Protein AF-A0A643CHI6-F1 (afdb_monomer)

Radius of gyration: 24.43 Å; Cα contacts (8 Å, |Δi|>4): 76; chains: 1; bounding box: 39×76×48 Å

Secondary structure (DSSP, 8-state):
-------------------EEEPTTT--EEETTSPPHHHHHHHHHHHHHHHHHHHHHH-STT---SS-EEEEETT----GGGTTSEEEEESSPPPTTS---

Structure (mmCIF, N/CA/C/O backbone):
data_AF-A0A643CHI6-F1
#
_entry.id   AF-A0A643CHI6-F1
#
loop_
_atom_site.group_PDB
_atom_site.id
_atom_site.type_symbol
_atom_site.label_atom_id
_atom_site.label_alt_id
_atom_site.label_comp_id
_atom_site.label_asym_id
_atom_site.label_entity_id
_atom_site.label_seq_id
_atom_site.pdbx_PDB_ins_code
_atom_site.Cartn_x
_atom_site.Cartn_y
_atom_site.Cartn_z
_atom_site.occupancy
_atom_site.B_iso_or_equiv
_atom_site.auth_seq_id
_atom_site.auth_comp_id
_atom_site.auth_asym_id
_atom_site.auth_atom_id
_atom_site.pdbx_PDB_model_num
ATOM 1 N N . PRO A 1 1 ? 21.303 -60.576 -26.468 1.00 47.78 1 PRO A N 1
ATOM 2 C CA . PRO A 1 1 ? 21.430 -59.372 -27.321 1.00 47.78 1 PRO A CA 1
ATOM 3 C C . PRO A 1 1 ? 20.300 -58.375 -27.015 1.00 47.78 1 PRO A C 1
ATOM 5 O O . PRO A 1 1 ? 19.171 -58.573 -27.446 1.00 47.78 1 PRO A O 1
ATOM 8 N N . ALA A 1 2 ? 20.584 -57.359 -26.199 1.00 46.31 2 ALA A N 1
ATOM 9 C CA . ALA A 1 2 ? 19.638 -56.289 -25.893 1.00 46.31 2 ALA A CA 1
ATOM 10 C C . ALA A 1 2 ? 20.045 -55.050 -26.700 1.00 46.31 2 ALA A C 1
ATOM 12 O O . ALA A 1 2 ? 21.126 -54.503 -26.493 1.00 46.31 2 ALA A O 1
ATOM 13 N N . LEU A 1 3 ? 19.214 -54.661 -27.665 1.00 46.81 3 LEU A N 1
ATOM 14 C CA . LEU A 1 3 ? 19.393 -53.441 -28.445 1.00 46.81 3 LEU A CA 1
ATOM 15 C C . LEU A 1 3 ? 18.981 -52.247 -27.579 1.00 46.81 3 LEU A C 1
ATOM 17 O O . LEU A 1 3 ? 17.799 -52.052 -27.306 1.00 46.81 3 LEU A O 1
ATOM 21 N N . ALA A 1 4 ? 19.960 -51.461 -27.135 1.00 51.62 4 ALA A N 1
ATOM 22 C CA . ALA A 1 4 ? 19.714 -50.160 -26.533 1.00 51.62 4 ALA A CA 1
ATOM 23 C C . ALA A 1 4 ? 19.364 -49.164 -27.648 1.00 51.62 4 ALA A C 1
ATOM 25 O O . ALA A 1 4 ? 20.229 -48.744 -28.415 1.00 51.62 4 ALA A O 1
ATOM 26 N N . ILE A 1 5 ? 18.085 -48.809 -27.754 1.00 52.62 5 ILE A N 1
ATOM 27 C CA . ILE A 1 5 ? 17.631 -47.716 -28.613 1.00 52.62 5 ILE A CA 1
ATOM 28 C C . ILE A 1 5 ? 17.948 -46.421 -27.864 1.00 52.62 5 ILE A C 1
ATOM 30 O O . ILE A 1 5 ? 17.319 -46.104 -26.856 1.00 52.62 5 ILE A O 1
ATOM 34 N N . GLN A 1 6 ? 18.965 -45.697 -28.326 1.00 50.81 6 GLN A N 1
ATOM 35 C CA . GLN A 1 6 ? 19.264 -44.350 -27.852 1.00 50.81 6 GLN A CA 1
ATOM 36 C C . GLN A 1 6 ? 18.175 -43.413 -28.389 1.00 50.81 6 GLN A C 1
ATOM 38 O O . GLN A 1 6 ? 18.172 -43.066 -29.568 1.00 50.81 6 GLN A O 1
ATOM 43 N N . GLY A 1 7 ? 17.208 -43.051 -27.545 1.00 58.62 7 GLY A N 1
ATOM 44 C CA . GLY A 1 7 ? 16.296 -41.948 -27.847 1.00 58.62 7 GLY A CA 1
ATOM 45 C C . GLY A 1 7 ? 17.070 -40.624 -27.843 1.00 58.62 7 GLY A C 1
ATOM 46 O O . GLY A 1 7 ? 18.000 -40.481 -27.043 1.00 58.62 7 GLY A O 1
ATOM 47 N N . PRO A 1 8 ? 16.737 -39.652 -28.709 1.00 56.91 8 PRO A N 1
ATOM 48 C CA . PRO A 1 8 ? 17.416 -38.370 -28.686 1.00 56.91 8 PRO A CA 1
ATOM 49 C C . PRO A 1 8 ? 17.061 -37.659 -27.380 1.00 56.91 8 PRO A C 1
ATOM 51 O O . PRO A 1 8 ? 15.888 -37.448 -27.069 1.00 56.91 8 PRO A O 1
ATOM 54 N N . ALA A 1 9 ? 18.084 -37.296 -26.607 1.00 52.97 9 ALA A N 1
ATOM 55 C CA . ALA A 1 9 ? 17.928 -36.352 -25.518 1.00 52.97 9 ALA A CA 1
ATOM 56 C C . ALA A 1 9 ? 17.472 -35.028 -26.136 1.00 52.97 9 ALA A C 1
ATOM 58 O O . ALA A 1 9 ? 18.253 -34.331 -26.783 1.00 52.97 9 ALA A O 1
ATOM 59 N N . ILE A 1 10 ? 16.190 -34.708 -25.976 1.00 55.44 10 ILE A N 1
ATOM 60 C CA . ILE A 1 10 ? 15.677 -33.375 -26.261 1.00 55.44 10 ILE A CA 1
ATOM 61 C C . ILE A 1 10 ? 16.267 -32.499 -25.164 1.00 55.44 10 ILE A C 1
ATOM 63 O O . ILE A 1 10 ? 15.750 -32.419 -24.052 1.00 55.44 10 ILE A O 1
ATOM 67 N N . PHE A 1 11 ? 17.437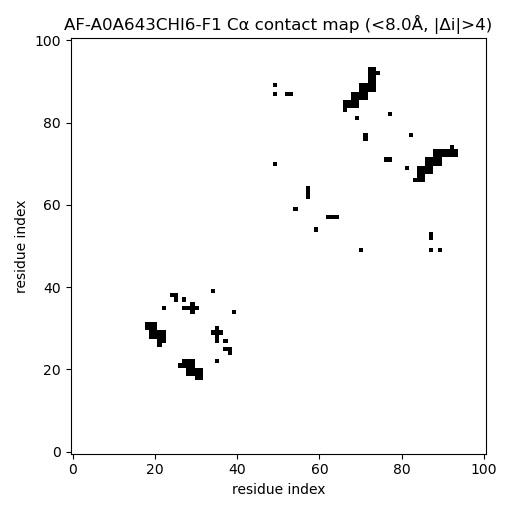 -31.938 -25.446 1.00 43.22 11 PHE A N 1
ATOM 68 C CA . PHE A 1 11 ? 18.011 -30.872 -24.655 1.00 43.22 11 PHE A CA 1
ATOM 69 C C . PHE A 1 11 ? 17.065 -29.692 -24.865 1.00 43.22 11 PHE A C 1
ATOM 71 O O . PHE A 1 11 ? 17.163 -28.978 -25.859 1.00 43.22 11 PHE A O 1
ATOM 78 N N . THR A 1 12 ? 16.058 -29.546 -24.002 1.00 51.28 12 THR A N 1
ATOM 79 C CA . THR A 1 12 ? 15.354 -28.273 -23.890 1.00 51.28 12 THR A CA 1
ATOM 80 C C . THR A 1 12 ? 16.410 -27.271 -23.468 1.00 51.28 12 THR A C 1
ATOM 82 O O . THR A 1 12 ? 16.787 -27.218 -22.296 1.00 51.28 12 THR A O 1
ATOM 85 N N . GLU A 1 13 ? 16.941 -26.537 -24.445 1.00 50.00 13 GLU A N 1
ATOM 86 C CA . GLU A 1 13 ? 17.656 -25.298 -24.195 1.00 50.00 13 GLU A CA 1
ATOM 87 C C . GLU A 1 13 ? 16.791 -24.497 -23.215 1.00 50.00 13 GLU A C 1
ATOM 89 O O . GLU A 1 13 ? 15.591 -24.330 -23.472 1.00 50.00 13 GLU A O 1
ATOM 94 N N . PRO A 1 14 ? 17.321 -24.054 -22.061 1.00 53.94 14 PRO A N 1
ATOM 95 C CA . PRO A 1 14 ? 16.572 -23.129 -21.240 1.00 53.94 14 PRO A CA 1
ATOM 96 C C . PRO A 1 14 ? 16.351 -21.914 -22.128 1.00 53.94 14 PRO A C 1
ATOM 98 O O . PRO A 1 14 ? 17.320 -21.278 -22.545 1.00 53.94 14 PRO A O 1
ATOM 101 N N . ALA A 1 15 ? 15.092 -21.649 -22.477 1.00 52.09 15 ALA A N 1
ATOM 102 C CA . ALA A 1 15 ? 14.717 -20.451 -23.195 1.00 52.09 15 ALA A CA 1
ATOM 103 C C . ALA A 1 15 ? 15.303 -19.277 -22.414 1.00 52.09 15 ALA A C 1
ATOM 105 O O . ALA A 1 15 ? 14.837 -18.909 -21.334 1.00 52.09 15 ALA A O 1
ATOM 106 N N . ASN A 1 16 ? 16.398 -18.735 -22.932 1.00 58.31 16 ASN A N 1
ATOM 107 C CA . ASN A 1 16 ? 16.904 -17.458 -22.513 1.00 58.31 16 ASN A CA 1
ATOM 108 C C . ASN A 1 16 ? 15.895 -16.450 -23.064 1.00 58.31 16 ASN A C 1
ATOM 110 O O . ASN A 1 16 ? 16.084 -15.884 -24.137 1.00 58.31 16 ASN A O 1
ATOM 114 N N . ASP A 1 17 ? 14.784 -16.275 -22.348 1.00 51.38 17 ASP A N 1
ATOM 115 C CA . ASP A 1 17 ? 13.837 -15.191 -22.561 1.00 51.38 17 ASP A CA 1
ATOM 116 C C . ASP A 1 17 ? 14.525 -13.886 -22.139 1.00 51.38 17 ASP A C 1
ATOM 118 O O . ASP A 1 17 ? 14.153 -13.224 -21.167 1.00 51.38 17 ASP A O 1
ATOM 122 N N . THR A 1 18 ? 15.553 -13.472 -22.887 1.00 53.34 18 THR A N 1
ATOM 123 C CA . THR A 1 18 ? 16.163 -12.141 -22.792 1.00 53.34 18 THR A CA 1
ATOM 124 C C . THR A 1 18 ? 15.229 -11.109 -23.418 1.00 53.34 18 THR A C 1
ATOM 126 O O . THR A 1 18 ? 15.601 -10.318 -24.276 1.00 53.34 18 THR A O 1
ATOM 129 N N . SER A 1 19 ? 13.968 -11.103 -23.003 1.00 59.97 19 SER A N 1
ATOM 130 C CA . SER A 1 19 ? 13.019 -10.050 -23.333 1.00 59.97 19 SER A CA 1
ATOM 131 C C . SER A 1 19 ? 12.774 -9.1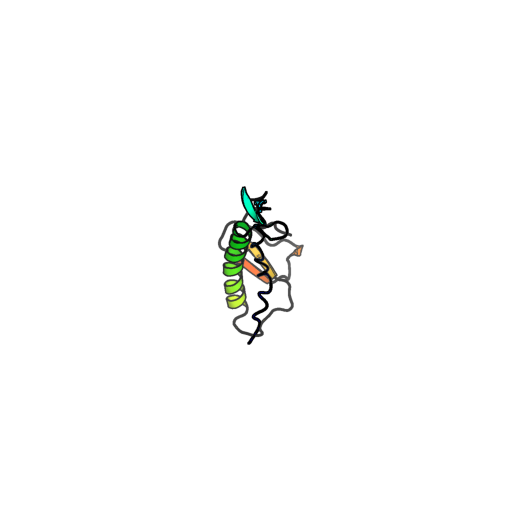71 -22.105 1.00 59.97 19 SER A C 1
ATOM 133 O O . SER A 1 19 ? 11.652 -8.790 -21.782 1.00 59.97 19 SER A O 1
ATOM 135 N N . GLY A 1 20 ? 13.853 -8.852 -21.385 1.00 63.34 20 GLY A N 1
ATOM 136 C CA . GLY A 1 20 ? 13.831 -7.863 -20.316 1.00 63.34 20 GLY A CA 1
ATOM 137 C C . GLY A 1 20 ? 13.556 -6.480 -20.902 1.00 63.34 20 GLY A C 1
ATOM 138 O O . GLY A 1 20 ? 14.356 -5.963 -21.674 1.00 63.34 20 GLY A O 1
ATOM 139 N N . ASN A 1 21 ? 12.423 -5.882 -20.544 1.00 83.25 21 ASN A N 1
ATOM 140 C CA . ASN A 1 21 ? 12.150 -4.478 -20.830 1.00 83.25 21 ASN A CA 1
ATOM 141 C C . ASN A 1 21 ? 12.641 -3.626 -19.655 1.00 83.25 21 ASN A C 1
ATOM 143 O O . ASN A 1 21 ? 12.625 -4.064 -18.504 1.00 83.25 21 ASN A O 1
ATOM 147 N N . VAL A 1 22 ? 13.031 -2.384 -19.926 1.00 91.69 22 VAL A N 1
ATOM 148 C CA . VAL A 1 22 ? 13.348 -1.413 -18.873 1.00 91.69 22 VAL A CA 1
ATOM 149 C C . VAL A 1 22 ? 12.047 -0.919 -18.234 1.00 91.69 22 VAL A C 1
ATOM 151 O O . VAL A 1 22 ? 11.072 -0.623 -18.925 1.00 91.69 22 VAL A O 1
ATOM 154 N N . CYS A 1 23 ? 12.006 -0.857 -16.905 1.00 92.56 23 CYS A N 1
ATOM 155 C CA . CYS A 1 23 ? 10.881 -0.298 -16.167 1.00 92.56 23 CYS A CA 1
ATOM 156 C C . CYS A 1 23 ? 10.806 1.224 -16.389 1.00 92.56 23 CYS A C 1
ATOM 158 O O . CYS A 1 23 ? 11.790 1.903 -16.089 1.00 92.56 23 CYS A O 1
ATOM 160 N N . PRO A 1 24 ? 9.662 1.780 -16.831 1.00 91.94 24 PRO A N 1
ATOM 161 C CA . PRO A 1 24 ? 9.539 3.220 -17.066 1.00 91.94 24 PRO A CA 1
ATOM 162 C C . PRO A 1 24 ? 9.635 4.042 -15.772 1.00 91.94 24 PRO A C 1
ATOM 164 O O . PRO A 1 24 ? 10.103 5.171 -15.799 1.00 91.94 24 PRO A O 1
ATOM 167 N N . GLU A 1 25 ? 9.263 3.455 -14.631 1.00 91.69 25 GLU A N 1
ATOM 168 C CA . GLU A 1 25 ? 9.236 4.152 -13.339 1.00 91.69 25 GLU A CA 1
ATOM 169 C C . GLU A 1 25 ? 10.615 4.298 -12.684 1.00 91.69 25 GLU A C 1
ATOM 171 O O . GLU A 1 25 ? 10.855 5.228 -11.919 1.00 91.69 25 GLU A O 1
ATOM 176 N N . CYS A 1 26 ? 11.513 3.331 -12.890 1.00 92.69 26 CYS A N 1
ATOM 177 C CA . CYS A 1 26 ? 12.761 3.253 -12.121 1.00 92.69 26 CYS A CA 1
ATOM 178 C C . CYS A 1 26 ? 13.998 2.866 -12.931 1.00 92.69 26 CYS A C 1
ATOM 180 O O . CYS A 1 26 ? 15.067 2.730 -12.341 1.00 92.69 26 CYS A O 1
ATOM 182 N N . GLY A 1 27 ? 13.872 2.602 -14.233 1.00 92.38 27 GLY A N 1
ATOM 183 C CA . GLY A 1 27 ? 14.998 2.247 -15.100 1.00 92.38 27 GLY A CA 1
ATOM 184 C C . GLY A 1 27 ? 15.591 0.847 -14.890 1.00 92.38 27 GLY A C 1
ATOM 185 O O . GLY A 1 27 ? 16.510 0.468 -15.608 1.00 92.38 27 GLY A O 1
ATOM 186 N N . HIS A 1 28 ? 15.083 0.047 -13.947 1.00 91.31 28 HIS A N 1
ATOM 187 C CA . HIS A 1 28 ? 15.573 -1.317 -13.724 1.00 91.31 28 HIS A CA 1
ATOM 188 C C . HIS A 1 28 ? 15.019 -2.290 -14.769 1.00 91.31 28 HIS A C 1
ATOM 190 O O . HIS A 1 28 ? 13.894 -2.129 -15.248 1.00 91.31 28 HIS A O 1
ATOM 196 N N . LEU A 1 29 ? 15.777 -3.344 -15.077 1.00 91.81 29 LEU A N 1
ATOM 197 C CA . LEU A 1 29 ? 15.305 -4.421 -15.945 1.00 91.81 29 LEU A CA 1
ATOM 198 C C . LEU A 1 29 ? 14.156 -5.190 -15.279 1.00 91.81 29 LEU A C 1
ATOM 200 O O . LEU A 1 29 ? 14.215 -5.545 -14.101 1.00 91.81 29 LEU A O 1
ATOM 204 N N . LYS A 1 30 ? 13.103 -5.456 -16.050 1.00 91.81 30 LYS A N 1
ATOM 205 C CA . LYS A 1 30 ? 11.958 -6.284 -15.658 1.00 91.81 30 LYS A CA 1
ATOM 206 C C . LYS A 1 30 ? 11.587 -7.240 -16.787 1.00 91.81 30 LYS A C 1
ATOM 208 O O . LYS A 1 30 ? 11.711 -6.906 -17.962 1.00 91.81 30 LYS A O 1
ATOM 213 N N . GLN A 1 31 ? 11.052 -8.406 -16.445 1.00 89.56 31 GLN A N 1
ATOM 214 C CA . GLN A 1 31 ? 10.483 -9.314 -17.442 1.00 89.56 31 GLN A CA 1
ATOM 215 C C . GLN A 1 31 ? 9.223 -8.704 -18.087 1.00 89.56 31 GLN A C 1
ATOM 217 O O . GLN A 1 31 ? 8.505 -7.897 -17.473 1.00 89.56 31 GLN A O 1
ATOM 222 N N . LYS A 1 32 ? 8.948 -9.057 -19.348 1.00 88.25 32 LYS A N 1
ATOM 223 C CA . LYS A 1 32 ? 7.675 -8.729 -20.013 1.00 88.25 32 LYS A CA 1
ATOM 224 C C . LYS A 1 32 ? 6.510 -9.372 -19.260 1.00 88.25 32 LYS A C 1
ATOM 226 O O . LYS A 1 32 ? 6.651 -10.458 -18.721 1.00 88.25 32 LYS A O 1
ATOM 231 N N . HIS A 1 33 ? 5.384 -8.660 -19.176 1.00 89.62 33 HIS A N 1
ATOM 232 C CA . HIS A 1 33 ? 4.165 -9.073 -18.453 1.00 89.62 33 HIS A CA 1
ATOM 233 C C . HIS A 1 33 ? 4.299 -9.328 -16.934 1.00 89.62 33 HIS A C 1
ATOM 235 O O . HIS A 1 33 ? 3.294 -9.577 -16.278 1.00 89.62 33 HIS A O 1
ATOM 241 N N . VAL A 1 34 ? 5.490 -9.178 -16.348 1.00 92.94 34 VAL A N 1
ATOM 242 C CA . VAL A 1 34 ? 5.729 -9.261 -14.894 1.00 92.94 34 VAL A CA 1
ATOM 243 C C . VAL A 1 34 ? 5.904 -7.856 -14.315 1.00 92.94 34 VAL A C 1
ATOM 245 O O . VAL A 1 34 ? 6.405 -6.967 -15.004 1.00 92.94 34 VAL A O 1
ATOM 248 N N . LEU A 1 35 ? 5.504 -7.614 -13.064 1.00 93.56 35 LEU A N 1
ATOM 249 C CA . LEU A 1 35 ? 5.774 -6.343 -12.378 1.00 93.56 35 LEU A CA 1
ATOM 250 C C . LEU A 1 35 ? 7.283 -6.131 -12.166 1.00 93.56 35 LEU A C 1
ATOM 252 O O . LEU A 1 35 ? 8.066 -7.074 -12.098 1.00 93.56 35 LEU A O 1
ATOM 256 N N . CYS A 1 36 ? 7.718 -4.874 -12.061 1.00 94.56 36 CYS A N 1
ATOM 257 C CA . CYS A 1 36 ? 9.109 -4.586 -11.711 1.00 94.56 36 CYS A CA 1
ATOM 258 C C . CYS A 1 36 ? 9.374 -4.991 -10.255 1.00 94.56 36 CYS A C 1
ATOM 260 O O . CYS A 1 36 ? 8.747 -4.433 -9.355 1.00 94.56 36 CYS A O 1
ATOM 262 N N . GLY A 1 37 ? 10.331 -5.896 -10.026 1.00 94.50 37 GLY A N 1
ATOM 263 C CA . GLY A 1 37 ? 10.686 -6.364 -8.682 1.00 94.50 37 GLY A CA 1
ATOM 264 C C . GLY A 1 37 ? 11.087 -5.228 -7.739 1.00 94.50 37 GLY A C 1
ATOM 265 O O . GLY A 1 37 ? 10.583 -5.155 -6.626 1.00 94.50 37 GLY A O 1
ATOM 266 N N . TYR A 1 38 ? 11.891 -4.272 -8.217 1.00 94.94 38 TYR A N 1
ATOM 267 C CA . TYR A 1 38 ? 12.312 -3.118 -7.414 1.00 94.94 38 TYR A CA 1
ATOM 268 C C . TYR A 1 38 ? 11.140 -2.205 -7.021 1.00 94.94 38 TYR A C 1
ATOM 270 O O . TYR A 1 38 ? 11.024 -1.770 -5.876 1.00 94.94 38 TYR A O 1
ATOM 278 N N . CYS A 1 39 ? 10.239 -1.898 -7.962 1.00 95.12 39 CYS A N 1
ATOM 279 C CA . CYS A 1 39 ? 9.068 -1.079 -7.646 1.00 95.12 39 CYS A CA 1
ATOM 280 C C . CYS A 1 39 ? 8.100 -1.810 -6.719 1.00 95.12 39 CYS A C 1
ATOM 282 O O . CYS A 1 39 ? 7.593 -1.203 -5.780 1.00 95.12 39 CYS A O 1
ATOM 284 N N . TYR A 1 40 ? 7.887 -3.104 -6.952 1.00 96.19 40 TYR A N 1
ATOM 285 C CA . TYR A 1 40 ? 7.039 -3.931 -6.109 1.00 96.19 40 TYR A CA 1
ATOM 286 C C . TYR A 1 40 ? 7.580 -4.020 -4.679 1.00 96.19 40 TYR A C 1
ATOM 288 O O . TYR A 1 40 ? 6.823 -3.844 -3.731 1.00 96.19 40 TYR A O 1
ATOM 296 N N . GLU A 1 41 ? 8.895 -4.165 -4.504 1.00 96.56 41 GLU A N 1
ATOM 297 C CA . GLU A 1 41 ? 9.518 -4.196 -3.180 1.00 96.56 41 GLU A CA 1
ATOM 298 C C . GLU A 1 41 ? 9.269 -2.903 -2.384 1.00 96.56 41 GLU A C 1
ATOM 300 O O . GLU A 1 41 ? 8.997 -2.963 -1.184 1.00 96.56 41 GLU A O 1
ATOM 305 N N . LYS A 1 42 ? 9.284 -1.730 -3.037 1.00 95.19 42 LYS A N 1
ATOM 306 C CA . LYS A 1 42 ? 8.913 -0.458 -2.386 1.00 95.19 42 LYS A CA 1
ATOM 307 C C . LYS A 1 42 ? 7.473 -0.487 -1.860 1.00 95.19 42 LYS A C 1
ATOM 309 O O . LYS A 1 42 ? 7.233 -0.048 -0.737 1.00 95.19 42 LYS A O 1
ATOM 314 N N . VAL A 1 43 ? 6.539 -1.034 -2.643 1.00 96.00 43 VAL A N 1
ATOM 315 C CA . VAL A 1 43 ? 5.131 -1.194 -2.241 1.00 96.00 43 VAL A CA 1
ATOM 316 C C . VAL A 1 43 ? 5.005 -2.200 -1.096 1.00 96.00 43 VAL A C 1
ATOM 318 O O . VAL A 1 43 ? 4.288 -1.946 -0.129 1.00 96.00 43 VAL A O 1
ATOM 321 N N . CYS A 1 44 ? 5.731 -3.319 -1.153 1.00 96.25 44 CYS A N 1
ATOM 322 C CA . CYS A 1 44 ? 5.756 -4.304 -0.074 1.00 96.25 44 CYS A CA 1
ATOM 323 C C . CYS A 1 44 ? 6.266 -3.703 1.235 1.00 96.25 44 CYS A C 1
ATOM 325 O O . CYS A 1 44 ? 5.652 -3.936 2.268 1.00 96.25 44 CYS A O 1
ATOM 327 N N . LYS A 1 45 ? 7.338 -2.903 1.201 1.00 95.44 45 LYS A N 1
ATOM 328 C CA . LYS A 1 45 ? 7.874 -2.233 2.395 1.00 95.44 45 LYS A CA 1
ATOM 329 C C . LYS A 1 45 ? 6.860 -1.265 2.999 1.00 95.44 45 LYS A C 1
ATOM 331 O O . LYS A 1 45 ? 6.566 -1.364 4.182 1.00 95.44 45 LYS A O 1
ATOM 336 N N . GLU A 1 46 ? 6.257 -0.399 2.186 1.00 94.50 46 GLU A N 1
ATOM 337 C CA . GLU A 1 46 ? 5.259 0.555 2.686 1.00 94.50 46 GLU A CA 1
ATOM 338 C C . GLU A 1 46 ? 4.020 -0.163 3.254 1.00 94.50 46 GLU A C 1
ATOM 340 O O . GLU A 1 46 ? 3.557 0.151 4.348 1.00 94.50 46 GLU A O 1
ATOM 345 N N . THR A 1 47 ? 3.511 -1.186 2.560 1.00 94.75 47 THR A N 1
ATOM 346 C CA . THR A 1 47 ? 2.350 -1.959 3.039 1.00 94.75 47 THR A CA 1
ATOM 347 C C . THR A 1 47 ? 2.668 -2.825 4.256 1.00 94.75 47 THR A C 1
ATOM 349 O O . THR A 1 47 ? 1.796 -3.013 5.102 1.00 94.75 47 THR A O 1
ATOM 352 N N . ALA A 1 48 ? 3.902 -3.312 4.394 1.00 95.81 48 ALA A N 1
ATOM 353 C CA . ALA A 1 48 ? 4.362 -4.025 5.582 1.00 95.81 48 ALA A CA 1
ATOM 354 C C . ALA A 1 48 ? 4.429 -3.123 6.820 1.00 95.81 48 ALA A C 1
ATOM 356 O O . ALA A 1 48 ? 4.325 -3.634 7.926 1.00 95.81 48 ALA A O 1
ATOM 357 N N . GLU A 1 49 ? 4.558 -1.806 6.658 1.00 93.81 49 GLU A N 1
ATOM 358 C CA . GLU A 1 49 ? 4.483 -0.865 7.778 1.00 93.81 49 GLU A CA 1
ATOM 359 C C . GLU A 1 49 ? 3.040 -0.456 8.115 1.00 93.81 49 GLU A C 1
ATOM 361 O O . GLU A 1 49 ? 2.732 -0.177 9.274 1.00 93.81 49 GLU A O 1
ATOM 366 N N . ILE A 1 50 ? 2.137 -0.468 7.129 1.00 93.50 50 ILE A N 1
ATOM 367 C CA . ILE A 1 50 ? 0.710 -0.174 7.330 1.00 93.50 50 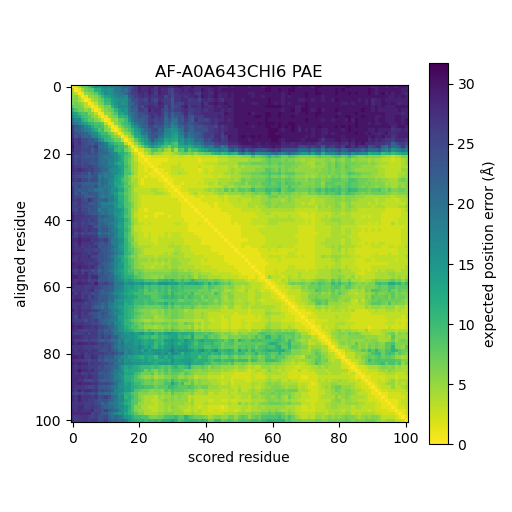ILE A CA 1
ATOM 368 C C . ILE A 1 50 ? -0.001 -1.325 8.065 1.00 93.50 50 ILE A C 1
ATOM 370 O O . ILE A 1 50 ? -0.796 -1.082 8.974 1.00 93.50 50 ILE A O 1
ATOM 374 N N . ARG A 1 51 ? 0.283 -2.589 7.715 1.00 93.94 51 ARG A N 1
ATOM 375 C CA . ARG A 1 51 ? -0.406 -3.760 8.304 1.00 93.94 51 ARG A CA 1
ATOM 376 C C . ARG A 1 51 ? -0.294 -3.845 9.837 1.00 93.94 51 ARG A C 1
ATOM 378 O O . ARG A 1 51 ? -1.332 -4.001 10.471 1.00 93.94 51 ARG A O 1
ATOM 385 N N . PRO A 1 52 ? 0.879 -3.651 10.470 1.00 92.75 52 PRO A N 1
ATOM 386 C CA . PRO A 1 52 ? 0.989 -3.668 11.926 1.00 92.75 52 PRO A CA 1
ATOM 387 C C . PRO A 1 52 ? 0.197 -2.550 12.607 1.00 92.75 52 PRO A C 1
ATOM 389 O O . PRO A 1 52 ? -0.253 -2.715 13.736 1.00 92.75 52 PRO A O 1
ATOM 392 N N . GLN A 1 53 ? 0.027 -1.394 11.959 1.00 91.81 53 GLN A N 1
ATOM 393 C CA . GLN A 1 53 ? -0.807 -0.322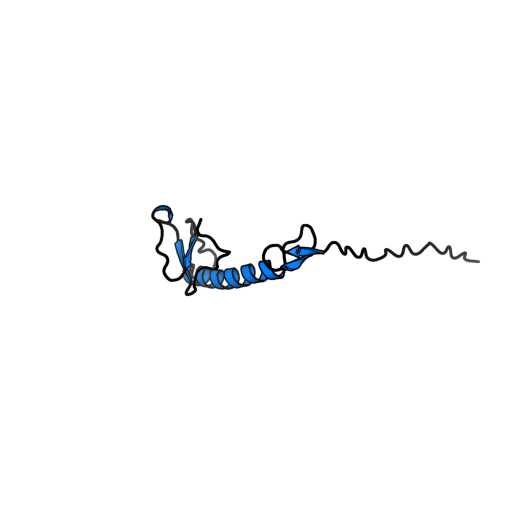 12.509 1.00 91.81 53 GLN A CA 1
ATOM 394 C C . GLN A 1 53 ? -2.287 -0.701 12.476 1.00 91.81 53 GLN A C 1
ATOM 396 O O . GLN A 1 53 ? -2.999 -0.443 13.444 1.00 91.81 53 GLN A O 1
ATOM 401 N N . ILE A 1 54 ? -2.726 -1.366 11.404 1.00 92.19 54 ILE A N 1
ATOM 402 C CA . ILE A 1 54 ? -4.068 -1.947 11.317 1.00 92.19 54 ILE A CA 1
ATOM 403 C C . ILE A 1 54 ? -4.264 -2.976 12.434 1.00 92.19 54 ILE A C 1
ATOM 405 O O . ILE A 1 54 ? -5.221 -2.867 13.189 1.00 92.19 54 ILE A O 1
ATOM 409 N N . GLU A 1 55 ? -3.330 -3.913 12.601 1.00 91.88 55 GLU A N 1
ATOM 410 C CA . GLU A 1 55 ? -3.406 -4.950 13.639 1.00 91.88 55 GLU A CA 1
ATOM 411 C C . GLU A 1 55 ? -3.456 -4.357 15.055 1.00 91.88 55 GLU A C 1
ATOM 413 O O . GLU A 1 55 ? -4.254 -4.795 15.884 1.00 91.88 55 GLU A O 1
ATOM 418 N N . LYS A 1 56 ? -2.655 -3.317 15.331 1.00 90.94 56 LYS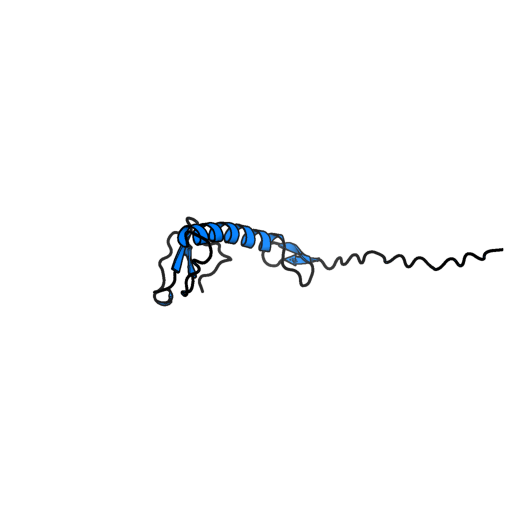 A N 1
ATOM 419 C CA . LYS A 1 56 ? -2.692 -2.585 16.607 1.00 90.94 56 LYS A CA 1
ATOM 420 C C . LYS A 1 56 ? -4.048 -1.927 16.860 1.00 90.94 56 LYS A C 1
ATOM 422 O O . LYS A 1 56 ? -4.503 -1.930 17.999 1.00 90.94 56 LYS A O 1
ATOM 427 N N . GLN A 1 57 ? -4.678 -1.366 15.826 1.00 88.88 57 GLN A N 1
ATOM 428 C CA . GLN A 1 57 ? -6.010 -0.769 15.946 1.00 88.88 57 GLN A CA 1
ATOM 429 C C . GLN A 1 57 ? -7.122 -1.823 16.066 1.00 88.88 57 GLN A C 1
ATOM 431 O O . GLN A 1 57 ? -8.094 -1.596 16.779 1.00 88.88 57 GLN A O 1
ATOM 436 N N . GLU A 1 58 ? -6.998 -2.967 15.390 1.00 90.56 58 GLU A N 1
ATOM 437 C CA . GLU A 1 58 ? -7.972 -4.067 15.464 1.00 90.56 58 GLU A CA 1
ATOM 438 C C . GLU A 1 58 ? -7.895 -4.814 16.802 1.00 90.56 58 GLU A C 1
ATOM 440 O O . GLU A 1 58 ? -8.905 -5.318 17.294 1.00 90.56 58 GLU A O 1
ATOM 445 N N . GLY A 1 59 ? -6.716 -4.854 17.428 1.00 89.44 59 GLY A N 1
ATOM 446 C CA . GLY A 1 59 ? -6.538 -5.368 18.786 1.00 89.44 59 GLY A CA 1
ATOM 447 C C . GLY A 1 59 ? -6.707 -6.884 18.918 1.00 89.44 59 GLY A C 1
ATOM 448 O O . GLY A 1 59 ? -6.796 -7.390 20.036 1.00 89.44 59 GLY A O 1
ATOM 449 N N . GLY A 1 60 ? -6.759 -7.624 17.807 1.00 88.06 60 GLY A N 1
ATOM 450 C CA . GLY A 1 60 ? -6.809 -9.082 17.820 1.00 88.06 60 GLY A CA 1
ATOM 451 C C . GLY A 1 60 ? -7.411 -9.711 16.561 1.00 88.06 60 GLY A C 1
ATOM 452 O O . GLY A 1 60 ? -7.898 -9.013 15.670 1.00 88.06 60 GLY A O 1
ATOM 453 N N . PRO A 1 61 ? -7.400 -11.051 16.482 1.00 89.56 61 PRO A N 1
ATOM 454 C CA . PRO A 1 61 ? -8.002 -11.778 15.371 1.00 89.56 61 PRO A CA 1
ATOM 455 C C . PRO A 1 61 ? -9.527 -11.577 15.332 1.00 89.56 61 PRO A C 1
ATOM 457 O O . PRO A 1 61 ? -10.176 -11.439 16.369 1.00 89.56 61 PRO A O 1
ATOM 460 N N . PHE A 1 62 ? -10.109 -11.598 14.127 1.00 89.12 62 PHE A N 1
ATOM 461 C CA . PHE A 1 62 ? -11.557 -11.457 13.873 1.00 89.12 62 PHE A CA 1
ATOM 462 C C . PHE A 1 62 ? -12.186 -10.122 14.318 1.00 89.12 62 PHE A C 1
ATOM 464 O O . PHE A 1 62 ? -13.388 -10.052 14.577 1.00 89.12 62 PHE A O 1
ATOM 471 N N . LYS A 1 63 ? -11.394 -9.047 14.386 1.00 89.19 63 LYS A N 1
ATOM 472 C CA . LYS A 1 63 ? -11.853 -7.680 14.697 1.00 89.19 63 LYS A CA 1
ATOM 473 C C . LYS A 1 63 ? -11.844 -6.750 13.479 1.00 89.19 63 LYS A C 1
ATOM 475 O O . LYS A 1 63 ? -11.769 -5.533 13.625 1.00 89.19 63 LYS A O 1
ATOM 480 N N . ALA A 1 64 ? -11.950 -7.328 12.281 1.00 88.31 64 ALA A N 1
ATOM 481 C CA . ALA A 1 64 ? -12.013 -6.569 11.040 1.00 88.31 64 ALA A CA 1
ATOM 482 C C . ALA A 1 64 ? -13.242 -5.636 11.043 1.00 88.31 64 ALA A C 1
ATOM 484 O O . ALA A 1 64 ? -14.357 -6.095 11.316 1.00 88.31 64 ALA A O 1
ATOM 485 N N . PRO A 1 65 ? -13.070 -4.336 10.760 1.00 89.56 65 PRO A N 1
ATOM 486 C CA . PRO A 1 65 ? -14.180 -3.396 10.734 1.00 89.56 65 PRO A CA 1
ATOM 487 C C . PRO A 1 65 ? -15.048 -3.573 9.482 1.00 89.56 65 PRO A C 1
ATOM 489 O O . PRO A 1 65 ? -14.569 -3.969 8.423 1.00 89.56 65 PRO A O 1
ATOM 492 N N . THR A 1 66 ? -16.319 -3.181 9.585 1.00 91.62 66 THR A N 1
ATOM 493 C CA . THR A 1 66 ? -17.260 -3.117 8.446 1.00 91.62 66 THR A CA 1
ATOM 494 C C . THR A 1 66 ? -17.095 -1.840 7.609 1.00 91.62 66 THR A C 1
ATOM 496 O O . THR A 1 66 ? -17.745 -1.686 6.580 1.00 91.62 66 THR A O 1
ATOM 499 N N . VAL A 1 67 ? -16.256 -0.899 8.055 1.00 92.50 67 VAL A N 1
ATOM 500 C CA . VAL A 1 67 ? -16.017 0.383 7.375 1.00 92.50 67 VAL A CA 1
ATOM 501 C C . VAL A 1 67 ? -14.740 0.345 6.543 1.00 92.50 67 VAL A C 1
ATOM 503 O O . VAL A 1 67 ? -13.782 -0.358 6.870 1.00 92.50 67 VAL A O 1
ATOM 506 N N . GLU A 1 68 ? -14.706 1.147 5.480 1.00 90.94 68 GLU A N 1
ATOM 507 C CA . GLU A 1 68 ? -13.499 1.327 4.676 1.00 90.94 68 GLU A CA 1
ATOM 508 C C . GLU A 1 68 ? -12.353 1.921 5.500 1.00 90.94 68 GLU A C 1
ATOM 510 O O . GLU A 1 68 ? -12.557 2.593 6.513 1.00 90.94 68 GLU A O 1
ATOM 515 N N . THR A 1 69 ? -11.124 1.671 5.055 1.00 91.19 69 THR A N 1
ATOM 516 C CA . THR A 1 69 ? -9.908 2.152 5.713 1.00 91.19 69 THR A CA 1
ATOM 517 C C . THR A 1 69 ? -9.175 3.129 4.807 1.00 91.19 69 THR A C 1
ATOM 519 O O . THR A 1 69 ? -8.941 2.827 3.639 1.00 91.19 69 THR A O 1
ATOM 522 N N . MET A 1 70 ? -8.777 4.272 5.356 1.00 91.50 70 MET A N 1
ATOM 523 C CA . MET A 1 70 ? -7.949 5.268 4.692 1.00 91.50 70 MET A CA 1
ATOM 524 C C . MET A 1 70 ? -6.603 5.402 5.405 1.00 91.50 70 MET A C 1
ATOM 526 O O . MET A 1 70 ? -6.544 5.486 6.629 1.00 91.50 70 MET A O 1
ATOM 530 N N . VAL A 1 71 ? -5.522 5.462 4.626 1.00 92.81 71 VAL A N 1
ATOM 531 C CA . VAL A 1 71 ? -4.176 5.762 5.127 1.00 92.81 71 VAL A CA 1
ATOM 532 C C . VAL A 1 71 ? -3.929 7.265 5.017 1.00 92.81 71 VAL A C 1
ATOM 534 O O . VAL A 1 71 ? -4.033 7.829 3.926 1.00 92.81 71 VAL A O 1
ATOM 537 N N . LEU A 1 72 ? -3.602 7.900 6.140 1.00 92.44 72 LEU A N 1
ATOM 538 C CA . LEU A 1 72 ? -3.311 9.329 6.242 1.00 92.44 72 LEU A CA 1
ATOM 539 C C . LEU A 1 72 ? -1.824 9.520 6.558 1.00 92.44 72 LEU A C 1
ATOM 541 O O . LEU A 1 72 ? -1.305 8.906 7.491 1.00 92.44 72 LEU A O 1
ATOM 545 N N . TYR A 1 73 ? -1.138 10.366 5.793 1.00 92.62 73 TYR A N 1
ATOM 546 C CA . TYR A 1 73 ? 0.276 10.682 6.007 1.00 92.62 73 TYR A CA 1
ATOM 547 C C . TYR A 1 73 ? 0.457 12.000 6.780 1.00 92.62 73 TYR A C 1
ATOM 549 O O . TYR A 1 73 ? -0.480 12.783 6.942 1.00 92.62 73 TYR A O 1
ATOM 557 N N . LEU A 1 74 ? 1.677 12.264 7.263 1.00 90.06 74 LEU A N 1
ATOM 558 C CA . LEU A 1 74 ? 1.982 13.476 8.031 1.00 90.06 74 LEU A CA 1
ATOM 559 C C . LEU A 1 74 ? 1.654 14.752 7.248 1.00 90.06 74 LEU A C 1
ATOM 561 O O . LEU A 1 74 ? 2.170 14.971 6.152 1.00 90.06 74 LEU A O 1
ATOM 565 N N . GLY A 1 75 ?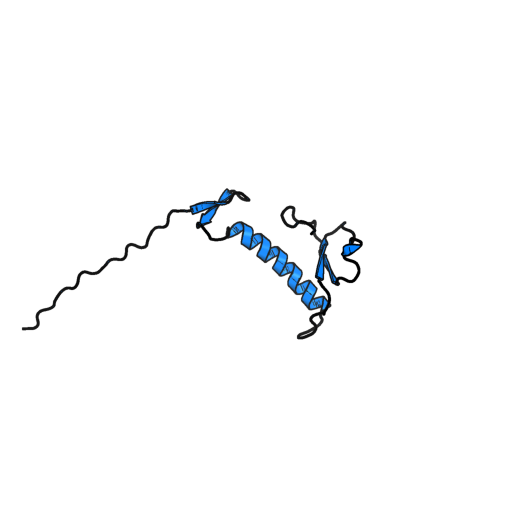 0.873 15.632 7.878 1.00 83.81 75 GLY A N 1
ATOM 566 C CA . GLY A 1 75 ? 0.489 16.931 7.323 1.00 83.81 75 GLY A CA 1
ATOM 567 C C . GLY A 1 75 ? -0.737 16.895 6.409 1.00 83.81 75 GLY A C 1
ATOM 568 O O . GLY A 1 75 ? -1.125 17.942 5.896 1.00 83.81 75 GLY A O 1
ATOM 569 N N . GLU A 1 76 ? -1.361 15.732 6.221 1.00 85.62 76 GLU A N 1
ATOM 570 C CA . GLU A 1 76 ? -2.6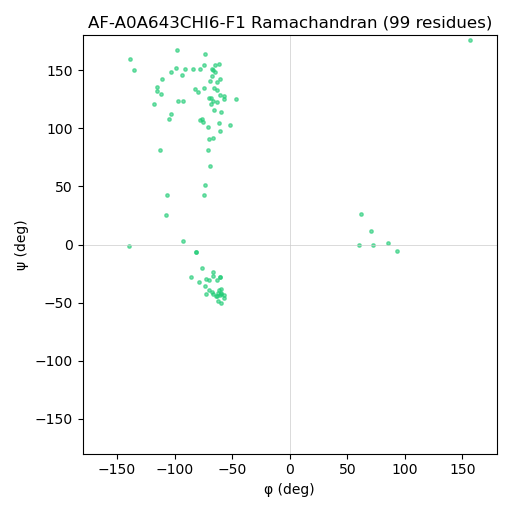16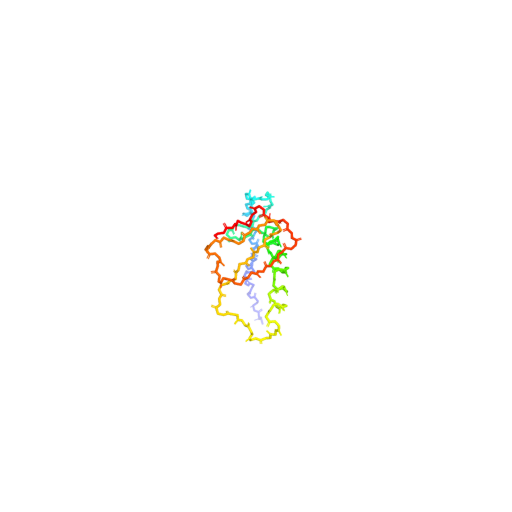 15.597 5.481 1.00 85.62 76 GLU A CA 1
ATOM 571 C C . GLU A 1 76 ? -3.810 15.658 6.431 1.00 85.62 76 GLU A C 1
ATOM 573 O O . GLU A 1 76 ? -3.741 15.197 7.569 1.00 85.62 76 GLU A O 1
ATOM 578 N N . THR A 1 77 ? -4.921 16.228 5.967 1.00 83.81 77 THR A N 1
ATOM 579 C CA . THR A 1 77 ? -6.189 16.238 6.702 1.00 83.81 77 THR A CA 1
ATOM 580 C C . THR A 1 77 ? -7.210 15.348 5.992 1.00 83.81 77 THR A C 1
ATOM 582 O O . THR A 1 77 ? -7.227 15.297 4.759 1.00 83.81 77 THR A O 1
ATOM 585 N N . PRO A 1 78 ? -8.057 14.616 6.739 1.00 83.25 78 PRO A N 1
ATOM 586 C CA . PRO A 1 78 ? -9.073 13.763 6.136 1.00 83.25 78 PRO A CA 1
ATOM 587 C C . PRO A 1 78 ? -10.074 14.605 5.335 1.00 83.25 78 PRO A C 1
ATOM 589 O O . PRO A 1 78 ? -10.563 15.634 5.815 1.00 83.25 78 PRO A O 1
ATOM 592 N N . SER A 1 79 ? -10.385 14.173 4.109 1.00 82.88 79 SER A N 1
ATOM 593 C CA . SER A 1 79 ? -11.359 14.860 3.261 1.00 82.88 79 SER A CA 1
ATOM 594 C C . SER A 1 79 ? -12.783 14.621 3.767 1.00 82.88 79 SER A C 1
ATOM 596 O O . SER A 1 79 ? -13.061 13.697 4.531 1.00 82.88 79 SER A O 1
ATOM 598 N N . LYS A 1 80 ? -13.735 15.434 3.296 1.00 78.44 80 LYS A N 1
ATOM 599 C CA . LYS A 1 80 ? -15.163 15.262 3.617 1.00 78.44 80 LYS A CA 1
ATOM 600 C C . LYS A 1 80 ? -15.711 13.907 3.151 1.00 78.44 80 LYS A C 1
ATOM 602 O O . LYS A 1 80 ? -16.637 13.395 3.764 1.00 78.44 80 LYS A O 1
ATOM 607 N N . GLN A 1 81 ? -15.137 13.332 2.093 1.00 77.00 81 GLN A N 1
ATOM 608 C CA . GLN A 1 81 ? -15.515 12.014 1.564 1.00 77.00 81 GLN A CA 1
ATOM 609 C C . GLN A 1 81 ? -14.989 10.848 2.408 1.00 77.00 81 GLN A C 1
ATOM 611 O O . GLN A 1 81 ? -15.536 9.749 2.354 1.00 77.00 81 GLN A O 1
ATOM 616 N N . ASP A 1 82 ? -13.967 11.095 3.223 1.00 81.62 82 ASP A N 1
ATOM 617 C CA . ASP A 1 82 ? -13.364 10.088 4.095 1.00 81.62 82 ASP A CA 1
ATOM 618 C C . ASP A 1 82 ? -13.983 10.088 5.496 1.00 81.62 82 ASP A C 1
ATOM 620 O O . ASP A 1 82 ? -13.574 9.330 6.378 1.00 81.62 82 ASP A O 1
ATOM 624 N N . GLN A 1 83 ? -14.999 10.930 5.707 1.00 79.00 83 GLN A N 1
ATOM 625 C CA . GLN A 1 83 ? -15.767 10.958 6.941 1.00 79.00 83 GLN A CA 1
ATOM 626 C C . GLN A 1 83 ? -16.488 9.622 7.131 1.00 79.00 83 GLN A C 1
ATOM 628 O O . GLN A 1 83 ? -17.261 9.183 6.284 1.00 79.00 83 GLN A O 1
ATOM 633 N N . GLY A 1 84 ? -16.220 8.969 8.262 1.00 81.56 84 GLY A N 1
ATOM 634 C CA . GLY A 1 84 ? -16.765 7.649 8.590 1.00 81.56 84 GLY A CA 1
ATOM 635 C C . GLY A 1 84 ? -15.868 6.472 8.198 1.00 81.56 84 GLY A C 1
ATOM 636 O O . GLY A 1 84 ? -16.177 5.341 8.573 1.00 81.56 84 GLY A O 1
ATOM 637 N N . LYS A 1 85 ? -14.744 6.711 7.508 1.00 88.00 85 LYS A N 1
ATOM 638 C CA . LYS A 1 85 ? -13.721 5.686 7.259 1.00 88.00 85 LYS A CA 1
ATOM 639 C C . LYS A 1 85 ? -12.766 5.574 8.449 1.00 88.00 85 LYS A C 1
ATOM 641 O O . LYS A 1 85 ? -12.510 6.546 9.160 1.00 88.00 85 LYS A O 1
ATOM 646 N N . ARG A 1 86 ? -12.207 4.382 8.659 1.00 88.44 86 ARG A N 1
ATOM 647 C CA . ARG A 1 86 ? -11.139 4.143 9.640 1.00 88.44 86 ARG A CA 1
ATOM 648 C C . ARG A 1 86 ? -9.849 4.804 9.161 1.00 88.44 86 ARG A C 1
ATOM 650 O O . ARG A 1 86 ? -9.394 4.499 8.063 1.00 88.44 86 ARG A O 1
ATOM 657 N N . ILE A 1 87 ? -9.236 5.640 9.993 1.00 90.12 87 ILE A N 1
ATOM 658 C CA . ILE A 1 87 ? -7.996 6.349 9.654 1.00 90.12 87 ILE A CA 1
ATOM 659 C C . ILE A 1 87 ? -6.786 5.597 10.225 1.00 90.12 87 ILE A C 1
ATOM 661 O O . ILE A 1 87 ? -6.694 5.357 11.430 1.00 90.12 87 ILE A O 1
ATOM 665 N N . ILE A 1 88 ? -5.844 5.235 9.352 1.00 90.62 88 ILE A N 1
ATOM 666 C CA . ILE A 1 88 ? -4.533 4.683 9.713 1.00 90.62 88 ILE A CA 1
ATOM 667 C C . ILE A 1 88 ? -3.488 5.773 9.503 1.00 90.62 88 ILE A C 1
ATOM 669 O O . ILE A 1 88 ? -3.169 6.125 8.368 1.00 90.62 88 ILE A O 1
ATOM 673 N N . GLU A 1 89 ? -2.969 6.316 10.599 1.00 90.75 89 GLU A N 1
ATOM 674 C CA . GLU A 1 89 ? -1.980 7.393 10.562 1.00 90.75 89 GLU A CA 1
ATOM 675 C C . GLU A 1 89 ? -0.566 6.857 10.330 1.00 90.75 89 GLU A C 1
ATOM 677 O O . GLU A 1 89 ? -0.116 5.908 10.977 1.00 90.75 89 GLU A O 1
ATOM 682 N N . ARG A 1 90 ? 0.168 7.500 9.423 1.00 91.88 90 ARG A N 1
ATOM 683 C CA . ARG A 1 90 ? 1.555 7.180 9.086 1.00 91.88 90 ARG A CA 1
ATOM 684 C C . ARG A 1 90 ? 2.459 8.360 9.402 1.00 91.88 90 ARG A C 1
ATOM 686 O O . ARG A 1 90 ? 2.339 9.421 8.794 1.00 91.88 90 ARG A O 1
ATOM 693 N N . GLU A 1 91 ? 3.442 8.135 10.273 1.00 88.38 91 GLU A N 1
ATOM 694 C CA . GLU A 1 91 ? 4.485 9.103 10.657 1.00 88.38 91 GLU A CA 1
ATOM 695 C C . GLU A 1 91 ? 5.549 9.305 9.554 1.00 88.38 91 GLU A C 1
ATOM 697 O O . GLU A 1 91 ? 6.754 9.349 9.795 1.00 88.38 91 GLU A O 1
ATOM 702 N N . ARG A 1 92 ? 5.118 9.406 8.294 1.00 89.62 92 ARG A N 1
ATOM 703 C CA .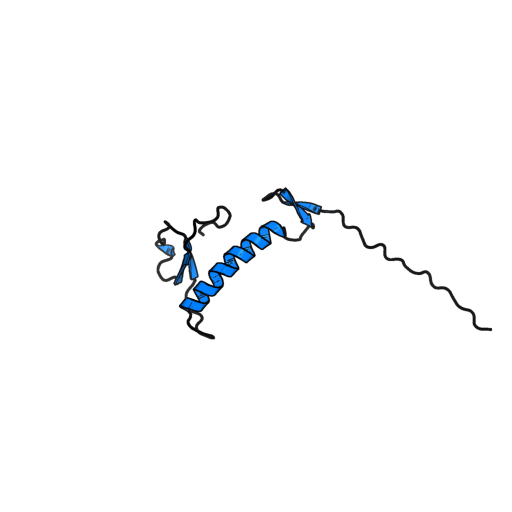 ARG A 1 92 ? 5.979 9.623 7.129 1.00 89.62 92 ARG A CA 1
ATOM 704 C C . ARG A 1 92 ? 5.321 10.619 6.182 1.00 89.62 92 ARG A C 1
ATOM 706 O O . ARG A 1 92 ? 4.111 10.813 6.207 1.00 89.62 92 ARG A O 1
ATOM 713 N N . LYS A 1 93 ? 6.122 11.235 5.314 1.00 91.44 93 LYS A N 1
ATOM 714 C CA . LYS A 1 93 ? 5.609 11.963 4.147 1.00 91.44 93 LYS A CA 1
ATOM 715 C C . LYS A 1 93 ? 5.020 10.980 3.134 1.00 91.44 93 LYS A C 1
ATOM 717 O O . LYS A 1 93 ? 5.617 9.926 2.900 1.00 91.44 93 LYS A O 1
ATOM 722 N N . ARG A 1 94 ? 3.906 11.355 2.504 1.00 92.19 94 ARG A N 1
ATOM 723 C CA . ARG A 1 94 ? 3.276 10.568 1.441 1.00 92.19 94 ARG A CA 1
ATOM 724 C C . ARG A 1 94 ? 4.265 10.314 0.297 1.00 92.19 94 ARG A C 1
ATOM 726 O O . ARG A 1 94 ? 4.845 11.267 -0.233 1.00 92.19 94 ARG A O 1
ATOM 733 N N . PRO A 1 95 ? 4.488 9.050 -0.096 1.00 92.31 95 PRO A N 1
ATOM 734 C CA . PRO A 1 95 ? 5.276 8.745 -1.279 1.00 92.31 95 PRO A CA 1
ATOM 735 C C . PRO A 1 95 ? 4.606 9.302 -2.539 1.00 92.31 95 PRO A C 1
ATOM 737 O O . PRO A 1 95 ? 3.397 9.178 -2.703 1.00 92.31 95 PRO A O 1
ATOM 740 N N . SER A 1 96 ? 5.385 9.854 -3.471 1.00 90.62 96 SER A N 1
ATOM 741 C CA . SER A 1 96 ? 4.848 10.438 -4.714 1.00 90.62 96 SER A CA 1
ATOM 742 C C . SER A 1 96 ? 4.081 9.441 -5.591 1.00 90.62 96 SER A C 1
ATOM 744 O O . SER A 1 96 ? 3.178 9.832 -6.319 1.00 90.62 96 SER A O 1
ATOM 746 N N . TRP A 1 97 ? 4.425 8.154 -5.508 1.00 90.38 97 TRP A N 1
ATOM 747 C CA . TRP A 1 97 ? 3.754 7.066 -6.222 1.00 90.38 97 TRP A CA 1
ATOM 748 C C . TRP A 1 97 ? 2.470 6.581 -5.529 1.00 90.38 97 TRP A C 1
ATOM 750 O O . TRP A 1 97 ? 1.769 5.741 -6.087 1.00 90.38 97 TRP A O 1
ATOM 760 N N . PHE A 1 98 ? 2.159 7.079 -4.325 1.00 91.69 98 PHE A N 1
ATOM 761 C CA . PHE A 1 98 ? 0.963 6.715 -3.569 1.00 91.69 98 PHE A CA 1
ATOM 762 C C . PHE A 1 98 ? 0.002 7.908 -3.467 1.00 91.69 98 PHE A C 1
ATOM 764 O O . PHE A 1 98 ? -0.054 8.626 -2.467 1.00 91.69 98 PHE A O 1
ATOM 771 N N . THR A 1 99 ? -0.773 8.119 -4.529 1.00 89.38 99 THR A N 1
ATOM 772 C CA . THR A 1 99 ? -1.760 9.202 -4.634 1.00 89.38 99 THR A CA 1
ATOM 773 C C . THR A 1 99 ? -2.940 9.017 -3.678 1.00 89.38 99 THR A C 1
ATOM 775 O O . THR A 1 99 ? -3.284 7.897 -3.297 1.00 89.38 99 THR A O 1
ATOM 778 N N . GLN A 1 100 ? -3.547 10.127 -3.251 1.00 84.00 100 GLN A N 1
ATOM 779 C CA . GLN A 1 100 ? -4.825 10.107 -2.534 1.00 84.00 100 GLN A CA 1
ATOM 780 C C . GLN A 1 100 ? -5.936 9.937 -3.573 1.00 84.00 100 GLN A C 1
ATOM 782 O O . GLN A 1 100 ? -5.897 10.619 -4.597 1.00 84.00 100 GLN A O 1
ATOM 787 N N . ASN A 1 101 ? -6.853 8.998 -3.331 1.00 79.00 101 ASN A N 1
ATOM 788 C CA . ASN A 1 101 ? -7.954 8.666 -4.240 1.00 79.00 101 ASN A CA 1
ATOM 789 C C . ASN A 1 101 ? -9.279 9.183 -3.698 1.00 79.00 101 ASN A C 1
ATOM 791 O O . ASN A 1 101 ? -9.408 9.196 -2.454 1.00 79.00 101 ASN A O 1
#

Sequence (101 aa):
PALAIQGPAIFTEPANDTSGNVCPECGHLKQKHVLCGYCYEKVCKETAEIRPQIEKQEGGPFKAPTVETMVLYLGETPSKQDQGKRIIERERKRPSWFTQN

Organism: Balaenoptera physalus (NCBI:txid9770)

Solvent-accessible surface area (backbone atoms only — not comparable to full-atom values): 6782 Å² total; per-residue (Å²): 139,83,84,82,79,82,71,81,79,80,73,75,70,78,80,77,76,82,57,60,40,68,35,90,90,74,68,46,78,18,53,66,100,48,76,44,62,71,63,49,48,56,52,50,53,54,50,62,60,49,48,58,55,51,49,63,72,42,70,53,87,95,45,79,72,95,55,58,76,44,82,41,34,57,92,63,76,86,52,85,86,49,65,82,40,46,78,45,80,39,100,42,73,71,54,90,91,59,73,90,128

Foldseek 3Di:
DDDDDDDDDPPPDPPPQPQFDQDPVPRDTDHPPDDDPVVVVVVVVVVVVQVVLVCVVLVDPPSDDPAAEDEDEPPDDDDPVCVPHHYRYDPHDDDPVHDDD

InterPro domains:
  IPR002677 Large ribosomal subunit protein bL32 [PF01783] (21-43)
  IPR011332 Zinc-binding ribosomal protein [SSF57829] (21-49)

Nearest PDB structures (foldseek):
  8any-assembly1_0  TM=9.817E-01  e=2.516E-13  Homo sapiens
  5aj4-assembly1_B5  TM=9.753E-01  e=2.956E-11  Sus scrofa
  6nu3-assembly1_0  TM=9.635E-01  e=9.290E-12  Homo sapiens
  7a5f-assembly1_03  TM=9.755E-01  e=2.280E-10  Homo sapiens
  3j7y-assembly1_0  TM=9.671E-01  e=3.286E-08  Homo sapiens

pLDDT: mean 82.84, std 15.56, range [43.22, 96.56]

Mean predicted aligned error: 11.06 Å